Protein AF-A0A7W1HCV6-F1 (afdb_monomer)

Secondary structure (DSSP, 8-state):
-HHHHS-SS-S-HHHHHHHHHHHHHHHHHHHHHHHHTT----S--

Mean predicted aligned error: 2.9 Å

pLDDT: mean 95.17, std 4.61, range [73.75, 98.31]

Structure (mmCIF, N/CA/C/O backbone):
data_AF-A0A7W1HCV6-F1
#
_entry.id   AF-A0A7W1HCV6-F1
#
loop_
_atom_site.group_PDB
_atom_site.id
_atom_site.type_symbol
_atom_site.label_atom_id
_atom_site.label_alt_id
_atom_site.label_comp_id
_atom_site.label_asym_id
_atom_site.label_entity_id
_atom_site.label_seq_id
_atom_site.pdbx_PDB_ins_code
_atom_site.Cartn_x
_atom_site.Cartn_y
_atom_site.Cartn_z
_atom_site.occupancy
_atom_site.B_iso_or_equiv
_atom_site.auth_seq_id
_atom_site.auth_comp_id
_atom_site.auth_asym_id
_atom_site.auth_atom_id
_atom_site.pdbx_PDB_model_num
ATOM 1 N N . LEU A 1 1 ? 13.071 -1.512 3.877 1.00 73.75 1 LEU A N 1
ATOM 2 C CA . LEU A 1 1 ? 11.595 -1.673 3.850 1.00 73.75 1 LEU A CA 1
ATOM 3 C C . LEU A 1 1 ? 11.109 -1.224 2.475 1.00 73.75 1 LEU A C 1
ATOM 5 O O . LEU A 1 1 ? 11.591 -0.198 2.016 1.00 73.75 1 LEU A O 1
ATOM 9 N N . TRP A 1 2 ? 10.266 -2.023 1.812 1.00 88.06 2 TRP A N 1
ATOM 10 C CA . TRP A 1 2 ? 9.948 -2.015 0.366 1.00 88.06 2 TRP A CA 1
ATOM 11 C C . TRP A 1 2 ? 10.052 -0.661 -0.368 1.00 88.06 2 TRP A C 1
ATOM 13 O O . TRP A 1 2 ? 10.794 -0.579 -1.338 1.00 88.06 2 TRP A O 1
ATOM 23 N N . TYR A 1 3 ? 9.426 0.414 0.130 1.00 87.12 3 TYR A N 1
ATOM 24 C CA . TYR A 1 3 ? 9.451 1.745 -0.508 1.00 87.12 3 TYR A CA 1
ATOM 25 C C . TYR A 1 3 ? 10.862 2.332 -0.713 1.00 87.12 3 TYR A C 1
ATOM 27 O O . TYR A 1 3 ? 11.116 3.011 -1.701 1.00 87.12 3 TYR A O 1
ATOM 35 N N . HIS A 1 4 ? 11.800 2.061 0.200 1.00 89.75 4 HIS A N 1
ATOM 36 C CA . HIS A 1 4 ? 13.192 2.518 0.078 1.00 89.75 4 HIS A CA 1
ATOM 37 C C . HIS A 1 4 ? 14.060 1.605 -0.795 1.00 89.75 4 HIS A C 1
ATOM 39 O O . HIS A 1 4 ? 15.115 2.032 -1.252 1.00 89.75 4 HIS A O 1
ATOM 45 N N . ALA A 1 5 ? 13.653 0.348 -0.976 1.00 90.81 5 ALA A N 1
ATOM 46 C CA . ALA A 1 5 ? 14.411 -0.639 -1.741 1.00 90.81 5 ALA A CA 1
ATOM 47 C C . ALA A 1 5 ? 13.982 -0.677 -3.216 1.00 90.81 5 ALA A C 1
ATOM 49 O O . ALA A 1 5 ? 14.798 -0.959 -4.086 1.00 90.81 5 ALA A O 1
ATOM 50 N N . GLU A 1 6 ? 12.716 -0.365 -3.497 1.00 91.00 6 GLU A N 1
ATOM 51 C CA . GLU A 1 6 ? 12.098 -0.537 -4.807 1.00 91.00 6 GLU A CA 1
ATOM 52 C C . GLU A 1 6 ? 11.658 0.804 -5.399 1.00 91.00 6 GLU A C 1
ATOM 54 O O . GLU A 1 6 ? 10.846 1.526 -4.819 1.00 91.00 6 GLU A O 1
ATOM 59 N N . ARG A 1 7 ? 12.134 1.126 -6.608 1.00 92.88 7 ARG A N 1
ATOM 60 C CA . ARG A 1 7 ? 11.635 2.285 -7.358 1.00 92.88 7 ARG A CA 1
ATOM 61 C C . ARG A 1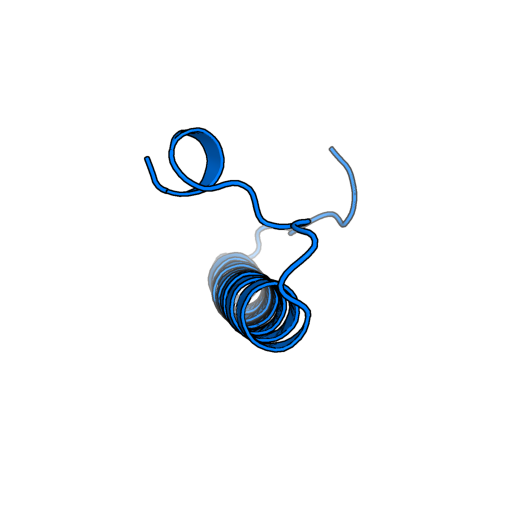 7 ? 10.295 1.938 -8.012 1.00 92.88 7 ARG A C 1
ATOM 63 O O . ARG A 1 7 ? 10.203 0.999 -8.799 1.00 92.88 7 ARG A O 1
ATOM 70 N N . ILE A 1 8 ? 9.257 2.713 -7.704 1.00 90.62 8 ILE A N 1
ATOM 71 C CA . ILE A 1 8 ? 7.902 2.479 -8.232 1.00 90.62 8 ILE A CA 1
ATOM 72 C C . ILE A 1 8 ? 7.781 2.955 -9.682 1.00 90.62 8 ILE A C 1
ATOM 74 O O . ILE A 1 8 ? 7.324 2.199 -10.533 1.00 90.62 8 ILE A O 1
ATOM 78 N N . LEU A 1 9 ? 8.217 4.183 -9.967 1.00 93.69 9 LEU A N 1
ATOM 79 C CA . LEU A 1 9 ? 8.182 4.758 -11.312 1.00 93.69 9 LEU A CA 1
ATOM 80 C C . LEU A 1 9 ? 9.477 4.405 -12.048 1.00 93.69 9 LEU A C 1
ATOM 82 O O . LEU A 1 9 ? 10.540 4.963 -11.766 1.00 93.69 9 LEU A O 1
ATOM 86 N N . VAL A 1 10 ? 9.381 3.431 -12.946 1.00 95.31 10 VAL A N 1
ATOM 87 C CA . VAL A 1 10 ? 10.474 2.912 -13.777 1.00 95.31 10 VAL A CA 1
ATOM 88 C C . VAL A 1 10 ? 10.024 2.866 -15.236 1.00 95.31 10 VAL A C 1
ATOM 90 O O . VAL A 1 10 ? 8.832 2.944 -15.509 1.00 95.31 10 VAL A O 1
ATOM 93 N N . GLU A 1 11 ? 10.971 2.742 -16.164 1.00 97.00 11 G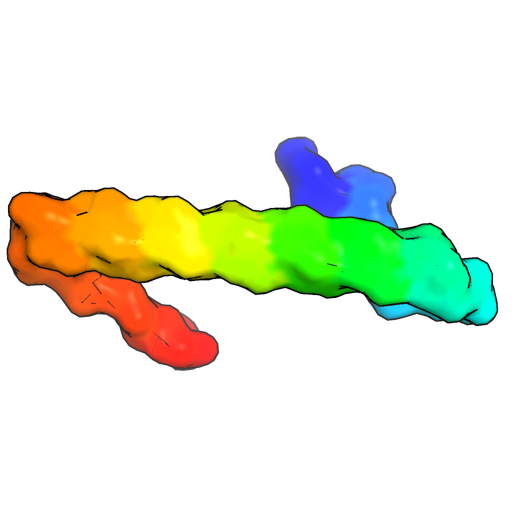LU A N 1
ATOM 94 C CA . GLU A 1 11 ? 10.682 2.715 -17.609 1.00 97.00 11 GLU A CA 1
ATOM 95 C C . GLU A 1 11 ? 9.906 1.463 -18.047 1.00 97.00 11 GLU A C 1
ATOM 97 O O . GLU A 1 11 ? 9.155 1.502 -19.019 1.00 97.00 11 GLU A O 1
ATOM 102 N N . ASP A 1 12 ? 10.060 0.356 -17.315 1.00 97.81 12 ASP A N 1
ATOM 103 C CA . ASP A 1 12 ? 9.272 -0.860 -17.516 1.00 97.81 12 ASP A CA 1
ATOM 104 C C . ASP A 1 12 ? 7.821 -0.624 -17.066 1.00 97.81 12 ASP A C 1
ATOM 106 O O . ASP A 1 12 ? 7.478 -0.702 -15.883 1.00 97.81 12 ASP A O 1
ATOM 110 N N . GLU A 1 13 ? 6.972 -0.303 -18.039 1.00 97.56 13 GLU A N 1
ATOM 111 C CA . GLU A 1 13 ? 5.573 0.061 -17.841 1.00 97.56 13 GLU A CA 1
ATOM 112 C C . GLU A 1 13 ? 4.733 -1.053 -17.168 1.00 97.56 13 GLU A C 1
ATOM 114 O O . GLU A 1 13 ? 3.981 -0.747 -16.234 1.00 97.56 13 GLU A O 1
ATOM 119 N N . PRO A 1 14 ? 4.815 -2.342 -17.567 1.00 98.12 14 PRO A N 1
ATOM 120 C CA . PRO A 1 14 ? 4.196 -3.433 -16.811 1.00 98.12 14 PRO A CA 1
ATOM 121 C C . PRO A 1 14 ? 4.6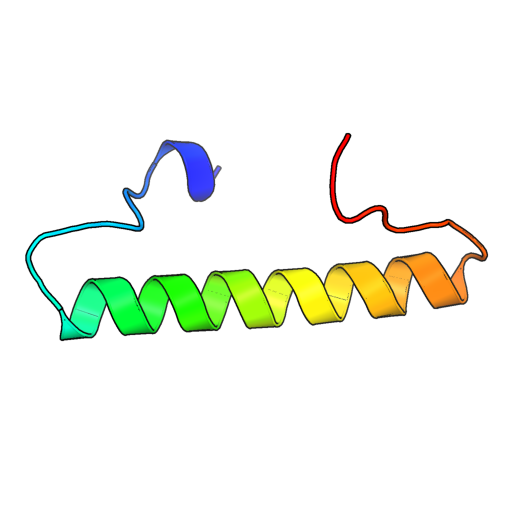23 -3.478 -15.338 1.00 98.12 14 PRO A C 1
ATOM 123 O O . PRO A 1 14 ? 3.769 -3.591 -14.451 1.00 98.12 14 PRO A O 1
ATOM 126 N N . LEU A 1 15 ? 5.924 -3.356 -15.063 1.00 97.25 15 LEU A N 1
ATOM 127 C CA . LEU A 1 15 ? 6.457 -3.402 -13.702 1.00 97.25 15 LEU A CA 1
ATOM 128 C C . LEU A 1 15 ? 6.009 -2.194 -12.868 1.00 97.25 15 LEU A C 1
ATOM 130 O O . LEU A 1 15 ? 5.596 -2.355 -11.714 1.00 97.25 15 LEU A O 1
ATOM 134 N N . ALA A 1 16 ? 6.035 -0.994 -13.449 1.00 97.50 16 ALA A N 1
ATOM 135 C CA . ALA A 1 16 ? 5.564 0.226 -12.802 1.00 97.50 16 ALA A CA 1
ATOM 136 C C . ALA A 1 16 ? 4.077 0.116 -12.426 1.00 97.50 16 ALA A C 1
ATOM 138 O O . ALA A 1 16 ? 3.699 0.385 -11.281 1.00 97.50 16 ALA A O 1
ATOM 139 N N . ARG A 1 17 ? 3.233 -0.372 -13.347 1.00 98.12 17 ARG A N 1
ATOM 140 C CA . ARG A 1 17 ? 1.801 -0.594 -13.087 1.00 98.12 17 ARG A CA 1
ATOM 141 C C . ARG A 1 17 ? 1.554 -1.621 -11.986 1.00 98.12 17 ARG A C 1
ATOM 143 O O . ARG A 1 17 ? 0.707 -1.383 -11.125 1.00 98.12 17 ARG A O 1
ATOM 150 N N . ALA A 1 18 ? 2.312 -2.717 -11.959 1.00 97.81 18 ALA A N 1
ATOM 151 C CA . ALA A 1 18 ? 2.205 -3.718 -10.899 1.00 97.81 18 ALA A CA 1
ATOM 152 C C . ALA A 1 18 ? 2.555 -3.134 -9.517 1.00 97.81 18 ALA A C 1
ATOM 154 O O . ALA A 1 18 ? 1.816 -3.330 -8.549 1.00 97.81 18 ALA A O 1
ATOM 155 N N . ARG A 1 19 ? 3.641 -2.354 -9.422 1.00 97.44 19 ARG A N 1
ATOM 156 C CA . ARG A 1 19 ? 4.048 -1.696 -8.168 1.00 97.44 19 ARG A CA 1
ATOM 157 C C . ARG A 1 19 ? 3.040 -0.636 -7.713 1.00 97.44 19 ARG A C 1
ATOM 159 O O . ARG A 1 19 ? 2.754 -0.550 -6.520 1.00 97.44 19 ARG A O 1
ATOM 166 N N . LEU A 1 20 ? 2.459 0.129 -8.640 1.00 97.31 20 LEU A N 1
ATOM 167 C CA . LEU A 1 20 ? 1.394 1.092 -8.333 1.00 97.31 20 LEU A CA 1
ATOM 168 C C . LEU A 1 20 ? 0.123 0.405 -7.820 1.00 97.31 20 LEU A C 1
ATOM 170 O O . LEU A 1 20 ? -0.471 0.866 -6.844 1.00 97.31 20 LEU A O 1
ATOM 174 N N . ALA A 1 21 ? -0.277 -0.713 -8.430 1.00 98.12 21 ALA A N 1
ATOM 175 C CA . ALA A 1 21 ? -1.418 -1.498 -7.965 1.00 98.12 21 ALA A CA 1
ATOM 176 C C . ALA A 1 21 ? -1.198 -2.018 -6.534 1.00 98.12 21 ALA A C 1
ATOM 178 O O . ALA A 1 21 ? -2.089 -1.893 -5.692 1.00 98.12 21 ALA A O 1
ATOM 179 N N . LEU A 1 22 ? 0.006 -2.517 -6.232 1.00 97.31 22 LEU A N 1
ATOM 180 C CA . LEU A 1 22 ? 0.381 -2.950 -4.884 1.00 97.31 22 LEU A CA 1
ATOM 181 C C . LEU A 1 22 ? 0.325 -1.798 -3.867 1.00 97.31 22 LEU A C 1
ATOM 183 O O . LEU A 1 22 ? -0.236 -1.958 -2.779 1.00 97.31 22 LEU A O 1
ATOM 187 N N . ALA A 1 23 ? 0.872 -0.631 -4.220 1.00 96.69 23 ALA A N 1
ATOM 188 C CA . ALA A 1 23 ? 0.846 0.548 -3.357 1.00 96.69 23 ALA A CA 1
ATOM 189 C C . ALA A 1 23 ? -0.596 0.990 -3.058 1.00 96.69 23 ALA A C 1
ATOM 191 O O . ALA A 1 23 ? -0.942 1.234 -1.902 1.00 96.69 23 ALA A O 1
ATOM 192 N N . ARG A 1 24 ? -1.465 1.008 -4.075 1.00 97.62 24 ARG A N 1
ATOM 193 C CA . ARG A 1 24 ? -2.884 1.355 -3.922 1.00 97.62 24 ARG A CA 1
ATOM 194 C C . ARG A 1 24 ? -3.646 0.344 -3.065 1.00 97.62 24 ARG A C 1
ATOM 196 O O . ARG A 1 24 ? -4.446 0.747 -2.224 1.00 97.62 24 ARG A O 1
ATOM 203 N N . ALA A 1 25 ? -3.400 -0.952 -3.251 1.00 98.25 25 ALA A N 1
ATOM 204 C CA . ALA A 1 25 ? -4.014 -1.990 -2.425 1.00 98.25 25 ALA A CA 1
ATOM 205 C C . ALA A 1 25 ? -3.606 -1.834 -0.952 1.00 98.25 25 ALA A C 1
ATOM 207 O O . ALA A 1 25 ? -4.457 -1.854 -0.065 1.00 98.25 25 ALA A O 1
ATOM 208 N N . THR A 1 26 ? -2.319 -1.583 -0.698 1.00 96.88 26 THR A N 1
ATOM 209 C CA . THR A 1 26 ? -1.806 -1.314 0.653 1.00 96.88 26 THR A CA 1
ATOM 210 C C . THR A 1 26 ? -2.436 -0.056 1.254 1.00 96.88 26 THR A C 1
ATOM 212 O O . THR A 1 26 ? -2.874 -0.084 2.401 1.00 96.88 26 THR A O 1
ATOM 215 N N . GLN A 1 27 ? -2.550 1.030 0.478 1.00 97.19 27 GLN A N 1
ATOM 216 C CA . GLN A 1 27 ? -3.221 2.259 0.911 1.00 97.19 27 GLN A CA 1
ATOM 217 C C . GLN A 1 27 ? -4.673 1.992 1.326 1.00 97.19 27 GLN A C 1
ATOM 219 O O . GLN A 1 27 ? -5.112 2.509 2.349 1.00 97.19 27 GLN A O 1
ATOM 224 N N . HIS A 1 28 ? -5.412 1.191 0.555 1.00 98.06 28 HIS A N 1
ATOM 225 C CA . HIS A 1 28 ? -6.793 0.847 0.882 1.00 98.06 28 HIS A CA 1
ATOM 226 C C . HIS A 1 28 ? -6.877 0.086 2.207 1.00 98.06 28 HIS A C 1
ATOM 228 O O . HIS A 1 28 ? -7.598 0.515 3.101 1.00 98.06 28 HIS A O 1
ATOM 234 N N . VAL A 1 29 ? -6.072 -0.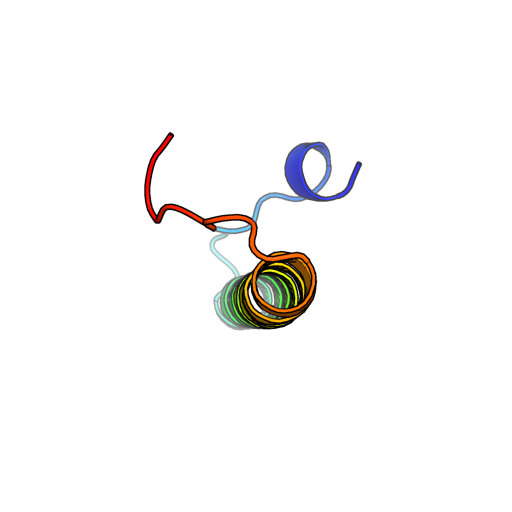966 2.382 1.00 98.19 29 VAL A N 1
ATOM 235 C CA . VAL A 1 29 ? -6.035 -1.743 3.633 1.00 98.19 29 VAL A CA 1
ATOM 236 C C . VAL A 1 29 ? -5.714 -0.855 4.836 1.00 98.19 29 VAL A C 1
ATOM 238 O O . VAL A 1 29 ? -6.376 -0.956 5.867 1.00 98.19 29 VAL A O 1
ATOM 241 N N . LEU A 1 30 ? -4.728 0.038 4.710 1.00 97.38 30 LEU A N 1
ATOM 242 C CA . LEU A 1 30 ? -4.362 0.957 5.786 1.00 97.38 30 LEU A CA 1
ATOM 243 C C . LEU A 1 30 ? -5.478 1.958 6.090 1.00 97.38 30 LEU A C 1
ATOM 245 O O . LEU A 1 30 ? -5.769 2.192 7.258 1.00 97.38 30 LEU A O 1
ATOM 249 N N . ARG A 1 31 ? -6.120 2.526 5.065 1.00 98.06 31 ARG A N 1
ATOM 250 C CA . ARG A 1 31 ? -7.229 3.470 5.242 1.00 98.06 31 ARG A CA 1
ATOM 251 C C . ARG A 1 31 ? -8.401 2.826 5.974 1.00 98.06 31 ARG A C 1
ATOM 253 O O . ARG A 1 31 ? -8.864 3.390 6.960 1.00 98.06 31 ARG A O 1
ATOM 260 N N . GLU A 1 32 ? -8.845 1.654 5.524 1.00 98.12 32 GLU A N 1
ATOM 261 C CA . GLU A 1 32 ? -9.954 0.940 6.164 1.00 98.12 32 GLU A CA 1
ATOM 262 C C . GLU A 1 32 ? -9.576 0.506 7.584 1.00 98.12 32 GLU A C 1
ATOM 264 O O . GLU A 1 32 ? -10.335 0.722 8.526 1.00 98.12 32 GLU A O 1
ATOM 269 N N . GLY A 1 33 ? -8.367 -0.036 7.767 1.00 98.31 33 GLY A N 1
ATOM 270 C CA . GLY A 1 33 ? -7.873 -0.460 9.075 1.00 98.31 33 GLY A CA 1
ATOM 271 C C . GLY A 1 33 ? -7.793 0.688 10.085 1.00 98.31 33 GLY A C 1
ATOM 272 O O . GLY A 1 33 ? -8.245 0.539 11.216 1.00 98.31 33 GLY A O 1
ATOM 273 N N . LEU A 1 34 ? -7.272 1.850 9.680 1.00 98.31 34 LEU A N 1
ATOM 274 C CA . LEU A 1 34 ? -7.246 3.050 10.522 1.00 98.31 34 LEU A CA 1
ATOM 275 C C . LEU A 1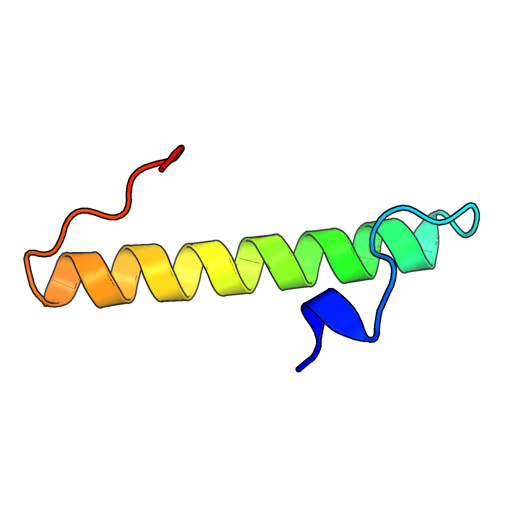 34 ? -8.659 3.575 10.803 1.00 98.31 34 LEU A C 1
ATOM 277 O O . LEU A 1 34 ? -8.948 3.956 11.937 1.00 98.31 34 LEU A O 1
ATOM 281 N N . GLY A 1 35 ? -9.553 3.513 9.813 1.00 98.19 35 GLY A N 1
ATOM 282 C CA . GLY A 1 35 ? -10.962 3.868 9.968 1.00 98.19 35 GLY A CA 1
ATOM 283 C C . GLY A 1 35 ? -11.671 3.037 11.040 1.00 98.19 35 GLY A C 1
ATOM 284 O O . GLY A 1 35 ? -12.380 3.599 11.873 1.00 98.19 35 GLY A O 1
ATOM 285 N N . LEU A 1 36 ? -11.414 1.725 11.098 1.00 98.12 36 LEU A N 1
ATOM 286 C CA . LEU A 1 36 ? -11.942 0.848 12.154 1.00 98.12 36 LEU A CA 1
ATOM 287 C C . LEU A 1 36 ? -11.473 1.251 13.561 1.00 98.12 36 LEU A C 1
ATOM 289 O O . LEU A 1 36 ? -12.185 1.022 14.535 1.00 98.12 36 LEU A O 1
ATOM 293 N N . LEU A 1 37 ? -10.293 1.863 13.672 1.00 98.31 37 LEU A N 1
ATOM 294 C CA . LEU A 1 37 ? -9.735 2.355 14.934 1.00 98.31 37 LEU A CA 1
ATOM 295 C C . LEU A 1 37 ? -10.187 3.785 15.274 1.00 98.31 37 LEU A C 1
ATOM 297 O O . LEU A 1 37 ? -9.768 4.328 16.295 1.00 98.31 37 LEU A O 1
ATOM 301 N N . GLY A 1 38 ? -11.012 4.413 14.430 1.00 97.69 38 GLY A N 1
ATOM 302 C CA . GLY A 1 38 ? -11.410 5.814 14.582 1.00 97.69 38 GLY A CA 1
ATOM 303 C C . GLY A 1 38 ? -10.282 6.808 14.283 1.00 97.69 38 GLY A C 1
ATOM 304 O O . GLY A 1 38 ? -10.347 7.955 14.722 1.00 97.69 38 GLY A O 1
ATOM 305 N N . ILE A 1 39 ? -9.243 6.383 13.555 1.00 97.81 39 ILE A N 1
ATOM 306 C CA . ILE A 1 39 ? -8.084 7.207 13.200 1.00 97.81 39 ILE A CA 1
ATOM 307 C C . ILE A 1 39 ? -8.243 7.710 11.762 1.00 97.81 39 ILE A C 1
ATOM 309 O O . ILE A 1 39 ? -8.495 6.939 10.837 1.00 97.81 39 ILE A O 1
ATOM 313 N N . SER A 1 40 ? -8.051 9.013 11.548 1.00 93.06 40 SER A N 1
ATOM 314 C CA . SER A 1 40 ? -8.058 9.599 10.205 1.00 93.06 40 SER A CA 1
ATOM 315 C C . SER A 1 40 ? -6.811 9.196 9.411 1.00 93.06 40 SER A C 1
ATOM 317 O O . SER A 1 40 ? -5.694 9.358 9.902 1.00 93.06 40 SER A O 1
ATOM 319 N N . ALA A 1 41 ? -6.992 8.754 8.165 1.00 96.31 41 ALA A N 1
ATOM 320 C CA . ALA A 1 41 ? -5.918 8.514 7.198 1.00 96.31 41 ALA A CA 1
ATOM 321 C C . ALA A 1 41 ? -5.892 9.653 6.153 1.00 96.31 41 ALA A C 1
ATOM 323 O O . ALA A 1 41 ? -6.619 9.569 5.156 1.00 96.31 41 ALA A O 1
ATOM 324 N N . 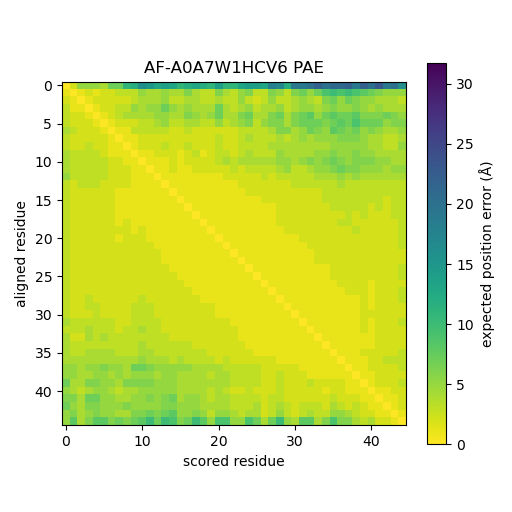PRO A 1 42 ? -5.134 10.742 6.389 1.00 94.50 42 PRO A N 1
ATOM 325 C CA . PRO A 1 42 ? -5.123 11.895 5.496 1.00 94.50 42 PRO A CA 1
ATOM 326 C C . PRO A 1 42 ? -4.397 11.585 4.179 1.00 94.50 42 PRO A C 1
ATOM 328 O O . PRO A 1 42 ? -3.480 10.767 4.135 1.00 94.50 42 PRO A O 1
ATOM 331 N N . ASP A 1 43 ? -4.801 12.261 3.101 1.00 92.94 43 ASP A N 1
ATOM 332 C CA . ASP A 1 43 ? -4.185 12.096 1.775 1.00 92.94 43 ASP A CA 1
ATOM 333 C C . ASP A 1 43 ? -2.827 12.810 1.647 1.00 92.94 43 ASP A C 1
ATOM 335 O O . ASP A 1 43 ? -2.040 12.488 0.759 1.00 92.94 43 ASP A O 1
ATOM 339 N N . SER A 1 44 ? -2.538 13.749 2.553 1.00 91.44 44 SER A N 1
ATOM 340 C CA . SER A 1 44 ? -1.235 14.393 2.728 1.00 91.44 44 SER A CA 1
ATOM 341 C C . SER A 1 44 ? -0.941 14.539 4.214 1.00 91.44 44 SER A C 1
ATOM 343 O O . SER A 1 44 ? -1.845 14.853 4.991 1.00 91.44 44 SER A O 1
ATOM 345 N N . MET A 1 45 ? 0.319 14.325 4.588 1.00 87.00 45 MET A N 1
ATOM 346 C CA . MET A 1 45 ? 0.842 14.675 5.913 1.00 87.00 45 MET A CA 1
ATOM 347 C C . MET A 1 45 ? 1.382 16.100 5.929 1.00 87.00 45 MET A C 1
ATOM 349 O O . MET A 1 45 ? 1.719 16.601 4.829 1.00 87.00 45 MET A O 1
#

Radius of gyration: 12.92 Å; Cα contacts (8 Å, |Δi|>4): 16; chains: 1; bounding box: 26×18×33 Å

Foldseek 3Di:
DDVVVDDLDDPPPVSNVVSVVVVVVVLVCVCVVCVVVVHHDDPPD

Solvent-accessible surface area (backbone atoms only — not comparable to full-atom values): 2822 Å² total; per-residue (Å²): 108,67,79,82,76,49,80,48,88,52,90,54,57,72,60,22,51,53,44,48,51,52,52,51,53,50,50,49,54,52,42,54,55,33,48,76,72,75,41,89,72,71,98,68,134

Sequence (45 aa):
LWYHAERILVEDEPLARARLALARATQHVLREGLGLLGISAPDSM

=== Feature glossary ===
Reading guide. The protein is described through the following features:

Foldseek 3Di. A 3Di character summarizes, for each residue, the relative orientation of the Cα frame of its nearest spatial neighbor. Because it encodes fold topology rather than chemistry, 3Di alignments detect remote structural similarity that sequence alignment misses.

Contact-map, Ramachandran, and PAE plots. Plot images: a contact map (which residues are close in 3D, as an N×N binary image), a Ramachandran scatter (backbone torsion angles, revealing secondary-structure composition at a glance), and — for AlphaFold structures — a PAE heatmap (pairwise prediction confidence).

Radius of gyration, Cα contacts, bounding box. Radius of gyration (Rg) is the root-mean-square distance of Cα atoms from their centroid — a single number for overall size and compactness. A globular domain of N residues has Rg ≈ 2.2·N^0.38 Å; an extended or disordered chain has a much larger Rg. The Cα contact count is the number of residue pairs whose Cα atoms are within 8 Å and are more than four positions apart in sequence — a standard proxy for tertiary packing density. The bounding box is the smallest axis-aligned box enclosing all Cα atoms.

Secondary structure (8-state, DSSP). Eight-state secondary structure (DSSP): H is the canonical α-helix, G the tighter 3₁₀-helix, I the wider π-helix; E/B are β-structure, T and S are turns and bends, and '-' is everything else. DSSP derives these from the pattern of main-chain N–H···O=C hydrogen bonds, not from the sequence.

B-factor. B-factor (Debye–Waller factor) reflects atomic displacement in the crystal lattice. It is an experimental observable (units Å²), not a prediction; low values mean the atom is pinned down, high values mean it moves or is heterogeneous across the crystal.

pLDDT. pLDDT is the predicted lDDT-Cα score: AlphaFold's confidence that the local environment of each residue (all inter-atomic distances within 15 Å) is correctly placed. It is a per-residue number between 0 and 100, with higher meaning more reliable.

Nearest PDB structures. Nearest PDB neighbors are the top structural matches found by Foldseek when searching this structure against the entire Protein Data Bank. Each hit reports a TM-score (0 to 1; >0.5 almost always implies the same fold) and an E-value. These are *structural* homologs — they may share no detectable sequence similarity.

Solvent-acce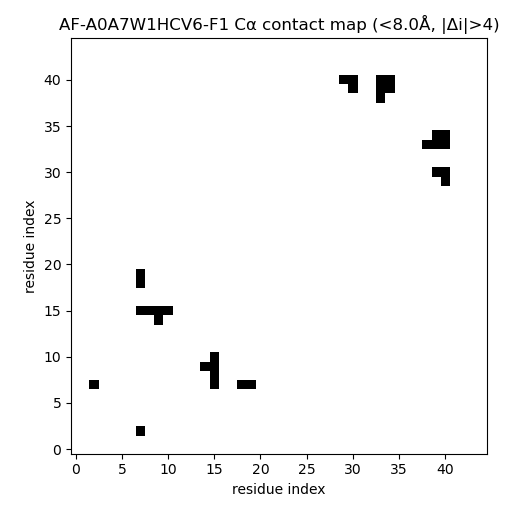ssible surface area. Accessible surface area quantifies burial. A residue with SASA near zero is packed into the hydrophobic core; one with SASA >100 Å² sits on the surface. Computed here via the Shrake–Rupley numerical algorithm with a 1.4 Å probe.

Rendered structure images. Structure images are PyMOL renders from six orthogonal camera directions. Cartoon representation draws helices as coils and strands as arrows; sticks shows the backbone as bonds; surface shows the solvent-excluded envelope. Rainbow coloring maps sequence position to hue (blue→red, N→C); chain coloring assigns a distinct color per polypeptide.

Backbone torsions (φ/ψ). φ (phi) and ψ (psi) are the two rotatable backbone dihedrals per residue: φ is the C(i-1)–N–Cα–C torsion, ψ is the N–Cα–C–N(i+1) torsion, both in degrees on (−180°, 180°]. α-helical residues cluster near (−60°, −45°); β-strand residues near (−120°, +130°). A Ramachandran plot is simply a scatter of (φ, ψ) for every residue.

Predicted aligned error. Predicted Aligned Error (PAE) is an AlphaFold confidence matrix: entry (i, j) is the expected error in the position of residue j, in ångströms, when the prediction is superimposed on the true structure at residue i. Low PAE within a block of residues means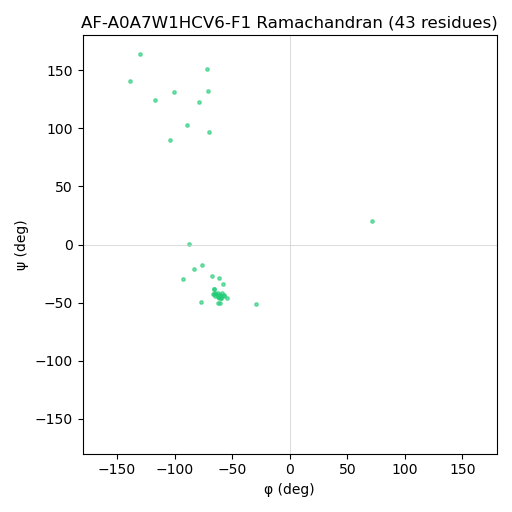 that block is internally rigid and well-predicted; high PAE between two blocks means their relative placement is uncertain even if each block individually is confident.

mmCIF coordinates. Structure coordinates are given as an mmCIF _atom_site loop: one row per atom with element, residue name, chain id, sequence number, and x/y/z position in Å. Only the four main-chain atoms per residue are included here; side chains are omitted to keep the record compact.

InterPro / GO / CATH / organism. Database cross-references. InterPro integrates a dozen domain/family signature databases into unified entries with residue-range hits. GO terms attach function/process/location labels with evidence codes. CATH codes position the fold in a four-level structural taxonomy. Organism is the NCBI-taxonomy species name.

Secondary structure (3-state, P-SEA). SS3 is a coarse helix/strand/coil call (letters a/b/c) made by the P-SEA algorithm from inter-Cα distances and dihedrals. It is less detailed than DSSP but needs only Cα positions.

Sequence. Sequence gi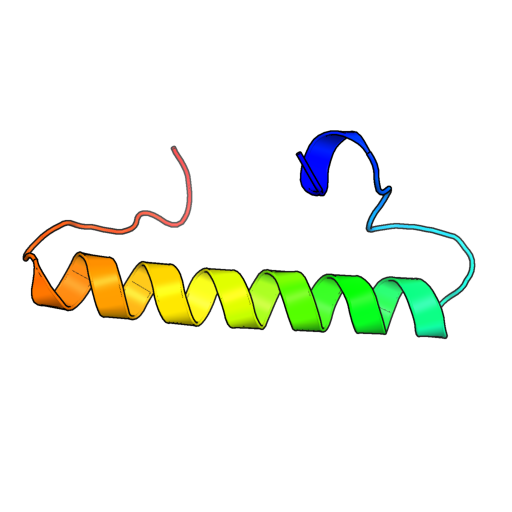ves the chain of amino acids in standard one-letter code (A=alanine, C=cysteine, …, Y=tyrosine), read N→C. It is the only feature that is directly encoded by the gene; all structural features are derived from the folded form of this sequence.